Protein AF-A0A8T6WAQ1-F1 (afdb_monomer_lite)

Radius of gyration: 14.53 Å; chains: 1; bounding box: 40×33×40 Å

Structure (mmCIF, N/CA/C/O backbone):
data_AF-A0A8T6WAQ1-F1
#
_entry.id   AF-A0A8T6WAQ1-F1
#
loop_
_atom_site.group_PDB
_atom_site.id
_atom_site.type_symbol
_atom_site.label_atom_id
_atom_site.label_alt_id
_atom_site.label_comp_id
_atom_site.label_asym_id
_atom_site.label_entity_id
_atom_site.label_seq_id
_atom_site.pdbx_PDB_ins_code
_atom_site.Cartn_x
_atom_site.Cartn_y
_atom_site.Cartn_z
_atom_site.occupancy
_atom_site.B_iso_or_equiv
_atom_site.auth_seq_id
_atom_site.auth_comp_id
_atom_site.auth_asym_id
_atom_site.auth_atom_id
_atom_site.pdbx_PDB_model_num
ATOM 1 N N . MET A 1 1 ? -21.904 -2.153 23.068 1.00 52.47 1 MET A N 1
ATOM 2 C CA . MET A 1 1 ? -21.398 -1.451 21.869 1.00 52.47 1 MET A CA 1
ATOM 3 C C . MET A 1 1 ? -20.776 -2.502 20.971 1.00 52.47 1 MET A C 1
ATOM 5 O O . MET A 1 1 ? -20.017 -3.313 21.485 1.00 52.47 1 MET A O 1
ATOM 9 N N . THR A 1 2 ? -21.142 -2.570 19.693 1.00 60.38 2 THR A N 1
ATOM 10 C CA . THR A 1 2 ? -20.450 -3.442 18.732 1.00 60.38 2 THR A CA 1
ATOM 11 C C . THR A 1 2 ? -19.031 -2.911 18.533 1.00 60.38 2 THR A C 1
ATOM 13 O O . THR A 1 2 ? -18.849 -1.700 18.407 1.00 60.38 2 THR A O 1
ATOM 16 N N . LYS A 1 3 ? -18.024 -3.791 18.559 1.00 75.25 3 LYS A N 1
ATOM 17 C CA . LYS A 1 3 ? -16.638 -3.425 18.228 1.00 75.25 3 LYS A CA 1
ATOM 18 C C . LYS A 1 3 ? -16.619 -2.858 16.796 1.00 75.25 3 LYS A C 1
ATOM 20 O O . LYS A 1 3 ? -17.319 -3.387 15.935 1.00 75.25 3 LYS A O 1
ATOM 25 N N . GLY A 1 4 ? -15.895 -1.761 16.569 1.00 85.56 4 GLY A N 1
ATOM 26 C CA . GLY A 1 4 ? -15.701 -1.210 15.224 1.00 85.56 4 GLY A CA 1
ATOM 27 C C . GLY A 1 4 ? -14.861 -2.152 14.358 1.00 85.56 4 GLY A C 1
ATOM 28 O O . GLY A 1 4 ? -14.056 -2.910 14.895 1.00 85.56 4 GLY A O 1
ATOM 29 N N . LEU A 1 5 ? -15.063 -2.108 13.038 1.00 94.88 5 LEU A N 1
ATOM 30 C CA . LEU A 1 5 ? -14.286 -2.914 12.097 1.00 94.88 5 LEU A CA 1
ATOM 31 C C . LEU A 1 5 ? -12.833 -2.428 12.025 1.00 94.88 5 LEU A C 1
ATOM 33 O O . LEU A 1 5 ? -12.579 -1.218 12.014 1.00 94.88 5 LEU A O 1
ATOM 37 N N . LYS A 1 6 ? -11.907 -3.382 11.917 1.00 96.94 6 LYS A N 1
ATOM 38 C CA . LYS A 1 6 ? -10.466 -3.162 11.786 1.00 96.94 6 LYS A CA 1
ATOM 39 C C . LYS A 1 6 ? -9.911 -3.919 10.582 1.00 96.94 6 LYS A C 1
ATOM 41 O O . LYS A 1 6 ? -10.088 -5.131 10.465 1.00 96.94 6 LYS A O 1
ATOM 46 N N . VAL A 1 7 ? -9.201 -3.218 9.703 1.00 98.31 7 VAL A N 1
ATOM 47 C CA . VAL A 1 7 ? -8.685 -3.762 8.438 1.00 98.31 7 VAL A CA 1
ATOM 48 C C . VAL A 1 7 ? -7.163 -3.683 8.384 1.00 98.31 7 VAL A C 1
ATOM 50 O O . VAL A 1 7 ? -6.560 -2.667 8.733 1.00 98.31 7 VAL A O 1
ATOM 53 N N . PHE A 1 8 ? -6.542 -4.767 7.921 1.00 98.31 8 PHE A N 1
ATOM 54 C CA . PHE A 1 8 ? -5.118 -4.820 7.604 1.00 98.31 8 PHE A CA 1
ATOM 55 C C . PHE A 1 8 ? -4.916 -4.791 6.088 1.00 98.31 8 PHE A C 1
ATOM 57 O O . PHE A 1 8 ? -5.525 -5.575 5.368 1.00 98.31 8 PHE A O 1
ATOM 64 N N . ILE A 1 9 ? -4.037 -3.935 5.587 1.00 98.56 9 ILE A N 1
ATOM 65 C CA . ILE A 1 9 ? -3.649 -3.895 4.176 1.00 98.56 9 ILE A CA 1
ATOM 66 C C . ILE A 1 9 ? -2.187 -4.315 4.094 1.00 98.56 9 ILE A C 1
ATOM 68 O O . ILE A 1 9 ? -1.323 -3.624 4.622 1.00 98.56 9 ILE A O 1
ATOM 72 N N . SER A 1 10 ? -1.890 -5.435 3.441 1.00 97.94 10 SER A N 1
ATOM 73 C CA . SER A 1 10 ? -0.521 -5.797 3.073 1.00 97.94 10 SER A CA 1
ATOM 74 C C . SER A 1 10 ? -0.254 -5.294 1.658 1.00 97.94 10 SER A C 1
ATOM 76 O O . SER A 1 10 ? -0.953 -5.690 0.726 1.00 97.94 10 SER A O 1
ATOM 78 N N . ALA A 1 11 ? 0.722 -4.402 1.509 1.00 98.25 11 ALA A N 1
ATOM 79 C CA . ALA A 1 11 ? 1.032 -3.727 0.256 1.00 98.25 11 ALA A CA 1
ATOM 80 C C . ALA A 1 11 ? 2.377 -4.201 -0.304 1.00 98.25 11 ALA A C 1
ATOM 82 O O . ALA A 1 11 ? 3.429 -3.947 0.294 1.00 98.25 11 ALA A O 1
ATOM 83 N N . ASP A 1 12 ? 2.321 -4.878 -1.445 1.00 97.50 12 ASP A N 1
ATOM 84 C CA . ASP A 1 12 ? 3.473 -5.232 -2.271 1.00 97.50 12 ASP A CA 1
ATOM 85 C C . ASP A 1 12 ? 3.565 -4.295 -3.490 1.00 97.50 12 ASP A C 1
ATOM 87 O O . ASP A 1 12 ? 2.747 -3.378 -3.620 1.00 97.50 12 ASP A O 1
ATOM 91 N N . MET A 1 13 ? 4.587 -4.446 -4.335 1.00 98.00 13 MET A N 1
ATOM 92 C CA . MET A 1 13 ? 4.910 -3.435 -5.350 1.00 98.00 13 MET A CA 1
ATOM 93 C C . MET A 1 13 ? 4.751 -3.915 -6.791 1.00 98.00 13 MET A C 1
ATOM 95 O O . MET A 1 13 ? 4.317 -3.148 -7.643 1.00 98.00 13 MET A O 1
ATOM 99 N N . GLU A 1 14 ? 5.080 -5.167 -7.071 1.00 97.38 14 GLU A N 1
ATOM 100 C CA . GLU A 1 14 ? 5.182 -5.737 -8.414 1.00 97.38 14 GLU A CA 1
ATOM 101 C C . GLU A 1 14 ? 3.854 -5.714 -9.182 1.00 97.38 14 GLU A C 1
ATOM 103 O O . GLU A 1 14 ? 3.849 -5.547 -10.397 1.00 97.38 14 GLU A O 1
ATOM 108 N N . GLY A 1 15 ? 2.730 -5.878 -8.482 1.00 97.75 15 GLY A N 1
ATOM 109 C CA . GLY A 1 15 ? 1.384 -5.885 -9.059 1.00 97.75 15 GLY A CA 1
ATOM 110 C C . GLY A 1 15 ? 0.643 -4.550 -8.964 1.00 97.75 15 GLY A C 1
ATOM 111 O O . GLY A 1 15 ? -0.575 -4.530 -9.131 1.00 97.75 15 GLY A O 1
ATOM 112 N N . ILE A 1 16 ? 1.322 -3.454 -8.611 1.00 98.44 16 ILE A N 1
ATOM 113 C CA . ILE A 1 16 ? 0.704 -2.122 -8.524 1.00 98.44 16 ILE A CA 1
ATOM 114 C C . ILE A 1 16 ? 0.357 -1.602 -9.922 1.00 98.44 16 ILE A C 1
ATOM 116 O O . ILE A 1 16 ? 1.102 -1.791 -10.885 1.00 98.44 16 ILE A O 1
ATOM 120 N N . SER A 1 17 ? -0.766 -0.894 -10.031 1.00 98.19 17 SER A N 1
ATOM 121 C CA . SER A 1 17 ? -1.234 -0.319 -11.290 1.00 98.19 17 SER A CA 1
ATOM 122 C C . SER A 1 17 ? -0.187 0.625 -11.889 1.00 98.19 17 SER A C 1
ATOM 124 O O . SER A 1 17 ? 0.253 1.589 -11.261 1.00 98.19 17 SER A O 1
ATOM 126 N N . GLY A 1 18 ? 0.207 0.360 -13.137 1.00 97.44 18 GLY A N 1
ATOM 127 C CA . GLY A 1 18 ? 1.208 1.153 -13.859 1.00 97.44 18 GLY A CA 1
ATOM 128 C C . GLY A 1 18 ? 2.662 0.715 -13.653 1.00 97.44 18 GLY A C 1
ATOM 129 O O . GLY A 1 18 ? 3.544 1.289 -14.293 1.00 97.44 18 GLY A O 1
ATOM 130 N N . ILE A 1 19 ? 2.922 -0.301 -12.823 1.00 97.69 19 ILE A N 1
ATOM 131 C CA . ILE A 1 19 ? 4.212 -0.995 -12.809 1.00 97.69 19 ILE A CA 1
ATOM 132 C C . ILE A 1 19 ? 4.261 -1.942 -14.005 1.00 97.69 19 ILE A C 1
ATOM 134 O O . ILE A 1 19 ? 3.406 -2.809 -14.170 1.00 97.69 19 ILE A O 1
ATOM 138 N N . VAL A 1 20 ? 5.254 -1.742 -14.863 1.00 96.62 20 VAL A N 1
ATOM 139 C CA . VAL A 1 20 ? 5.481 -2.532 -16.080 1.00 96.62 20 VAL A CA 1
ATOM 140 C C . VAL A 1 20 ? 6.930 -2.994 -16.210 1.00 96.62 20 VAL A C 1
ATOM 142 O O . VAL A 1 20 ? 7.224 -3.822 -17.069 1.00 96.62 20 VAL A O 1
ATOM 145 N N . ASP A 1 21 ? 7.825 -2.481 -15.362 1.00 95.50 21 ASP A N 1
ATOM 146 C CA . ASP A 1 21 ? 9.245 -2.809 -15.364 1.00 95.50 21 ASP A CA 1
ATOM 147 C C . ASP A 1 21 ? 9.785 -3.016 -13.937 1.00 95.50 21 ASP A C 1
ATOM 149 O O . ASP A 1 21 ? 9.390 -2.339 -12.984 1.00 95.50 21 ASP A O 1
ATOM 153 N N . TRP A 1 22 ? 10.734 -3.941 -13.791 1.00 94.25 22 TRP A N 1
ATOM 154 C CA . TRP A 1 22 ? 11.403 -4.255 -12.528 1.00 94.25 22 TRP A CA 1
ATOM 155 C C . TRP A 1 22 ? 12.220 -3.089 -11.967 1.00 94.25 22 TRP A C 1
ATOM 157 O O . TRP A 1 22 ? 12.459 -3.025 -10.760 1.00 94.25 22 TRP A O 1
ATOM 167 N N . GLU A 1 23 ? 12.689 -2.162 -12.803 1.00 96.12 23 GLU A N 1
ATOM 168 C CA . GLU A 1 23 ? 13.363 -0.959 -12.313 1.00 96.12 23 GLU A CA 1
ATOM 169 C C . GLU A 1 23 ? 12.439 -0.119 -11.428 1.00 96.12 23 GLU A C 1
ATOM 171 O O . GLU A 1 23 ? 12.891 0.454 -10.432 1.00 96.12 23 GLU A O 1
ATOM 176 N N . GLN A 1 24 ? 11.133 -0.125 -11.716 1.00 97.12 24 GLN A N 1
ATOM 177 C CA . GLN A 1 24 ? 10.135 0.567 -10.906 1.00 97.12 24 GLN A CA 1
ATOM 178 C C . GLN A 1 24 ? 9.919 -0.106 -9.544 1.00 97.12 24 GLN A C 1
ATOM 180 O O . GLN A 1 24 ? 9.420 0.545 -8.630 1.00 97.12 24 GLN A O 1
ATOM 185 N N . THR A 1 25 ? 10.344 -1.362 -9.365 1.00 96.44 25 THR A N 1
ATOM 186 C CA . THR A 1 25 ? 10.291 -2.101 -8.089 1.00 96.44 25 THR A CA 1
ATOM 187 C C . THR A 1 25 ? 11.640 -2.110 -7.359 1.00 96.44 25 THR A C 1
ATOM 189 O O . THR A 1 25 ? 11.824 -2.808 -6.366 1.00 96.44 25 THR A O 1
ATOM 192 N N . GLY A 1 26 ? 12.617 -1.324 -7.824 1.00 93.31 26 GLY A N 1
ATOM 193 C CA . GLY A 1 26 ? 13.887 -1.126 -7.121 1.00 93.31 26 GLY A CA 1
ATOM 194 C C . GLY A 1 26 ? 14.926 -2.221 -7.358 1.00 93.31 26 GLY A C 1
ATOM 195 O O . GLY A 1 26 ? 15.899 -2.300 -6.601 1.00 93.31 26 GLY A O 1
ATOM 196 N N . SER A 1 27 ? 14.771 -3.029 -8.415 1.00 87.62 27 SER A N 1
ATOM 197 C CA . SER A 1 27 ? 15.759 -4.039 -8.836 1.00 87.62 27 SER A CA 1
ATOM 198 C C . SER A 1 27 ? 17.156 -3.442 -9.075 1.00 87.62 27 SER A C 1
ATOM 200 O O . SER A 1 27 ? 18.165 -4.063 -8.739 1.00 87.62 27 SER A O 1
ATOM 202 N N . SER A 1 28 ? 17.202 -2.195 -9.557 1.00 88.38 28 SER A N 1
ATOM 203 C CA . SER A 1 28 ? 18.414 -1.413 -9.844 1.00 88.38 28 SER A CA 1
ATOM 204 C C . SER A 1 28 ? 18.753 -0.378 -8.752 1.00 88.38 28 SER A C 1
ATOM 206 O O . SER A 1 28 ? 19.589 0.503 -8.955 1.00 88.38 28 SER A O 1
ATOM 208 N N . GLY A 1 29 ? 18.128 -0.466 -7.571 1.00 89.81 29 GLY A N 1
ATOM 209 C CA . GLY A 1 29 ? 18.356 0.449 -6.447 1.00 89.81 29 GLY A CA 1
ATOM 210 C C . GLY A 1 29 ? 17.505 1.727 -6.477 1.00 89.81 29 GLY A C 1
ATOM 211 O O . GLY A 1 29 ? 16.400 1.755 -7.009 1.00 89.81 29 GLY A O 1
ATOM 212 N N . LEU A 1 30 ? 17.991 2.795 -5.829 1.00 89.19 30 LEU A N 1
ATOM 213 C CA . LEU A 1 30 ? 17.263 4.064 -5.682 1.00 89.19 30 LEU A CA 1
ATOM 214 C C . LEU A 1 30 ? 17.416 4.954 -6.928 1.00 89.19 30 LEU A C 1
ATOM 216 O O . LEU A 1 30 ? 18.182 5.915 -6.907 1.00 89.19 30 LEU A O 1
ATOM 220 N N . ASN A 1 31 ? 16.678 4.647 -7.994 1.00 94.19 31 ASN A N 1
ATOM 221 C CA . ASN A 1 31 ? 16.631 5.439 -9.230 1.00 94.19 31 ASN A CA 1
ATOM 222 C C . ASN A 1 31 ? 15.276 6.168 -9.403 1.00 94.19 31 ASN A C 1
ATOM 224 O O . ASN A 1 31 ? 14.399 6.086 -8.538 1.00 94.19 31 ASN A O 1
ATOM 228 N N . SER A 1 32 ? 15.116 6.926 -10.495 1.00 96.75 32 SER A N 1
ATOM 229 C CA . SER A 1 32 ? 13.880 7.668 -10.797 1.00 96.75 32 SER A CA 1
ATOM 230 C C . SER A 1 32 ? 12.675 6.755 -11.011 1.00 96.75 32 SER A C 1
ATOM 232 O O . SER A 1 32 ? 11.598 7.066 -10.502 1.00 96.75 32 SER A O 1
ATOM 234 N N . GLU A 1 33 ? 12.865 5.623 -11.691 1.00 97.38 33 GLU A N 1
ATOM 235 C CA . GLU A 1 33 ? 11.810 4.636 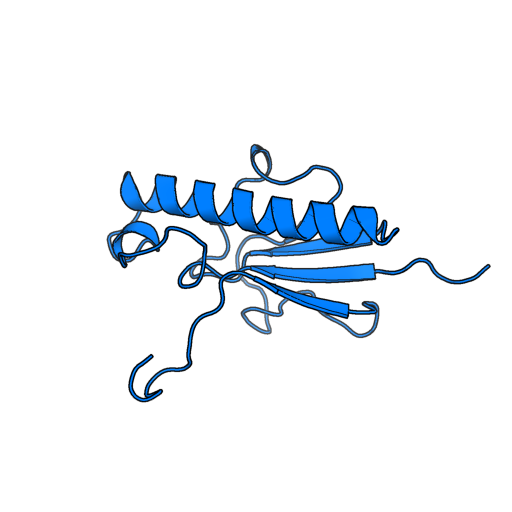-11.942 1.00 97.38 33 GLU A CA 1
ATOM 236 C C . GLU A 1 33 ? 11.272 4.070 -10.631 1.00 97.38 33 GLU A C 1
ATOM 238 O O . GLU A 1 33 ? 10.066 4.053 -10.399 1.00 97.38 33 GLU A O 1
ATOM 243 N N . TYR A 1 34 ? 12.152 3.724 -9.695 1.00 97.44 34 TYR A N 1
ATOM 244 C CA . TYR A 1 34 ? 11.746 3.265 -8.376 1.00 97.44 34 TYR A CA 1
ATOM 245 C C . TYR A 1 34 ? 11.035 4.358 -7.568 1.00 97.44 34 TYR A C 1
ATOM 247 O O . TYR A 1 34 ? 10.081 4.073 -6.848 1.00 97.44 34 TYR A O 1
ATOM 255 N N . GLN A 1 35 ? 11.433 5.633 -7.683 1.00 97.25 35 GLN A N 1
ATOM 256 C CA . GLN A 1 35 ? 10.675 6.723 -7.046 1.00 97.25 35 GLN A CA 1
ATOM 257 C C . GLN A 1 35 ? 9.271 6.864 -7.642 1.00 97.25 35 GLN A C 1
ATOM 259 O O . GLN A 1 35 ? 8.318 7.093 -6.893 1.00 97.25 35 GLN A O 1
ATOM 264 N N . GLN A 1 36 ? 9.132 6.706 -8.961 1.00 97.62 36 GLN A N 1
ATOM 265 C CA . GLN A 1 36 ? 7.827 6.670 -9.611 1.00 97.62 36 GLN A CA 1
ATOM 266 C C . GLN A 1 36 ? 7.006 5.488 -9.092 1.00 97.62 36 GLN A C 1
ATOM 268 O O . GLN A 1 36 ? 5.867 5.691 -8.671 1.00 97.62 36 GLN A O 1
ATOM 273 N N . GLY A 1 37 ? 7.595 4.292 -9.038 1.00 98.25 37 GLY A N 1
ATOM 274 C CA . GLY A 1 37 ? 6.932 3.104 -8.522 1.00 98.25 37 GLY A CA 1
ATOM 275 C C . GLY A 1 37 ? 6.446 3.292 -7.087 1.00 98.25 37 GLY A C 1
ATOM 276 O O . GLY A 1 37 ? 5.287 3.029 -6.795 1.00 98.25 37 GLY A O 1
ATOM 277 N N . ARG A 1 38 ? 7.274 3.855 -6.195 1.00 98.06 38 ARG A N 1
ATOM 278 C CA . ARG A 1 38 ? 6.886 4.140 -4.799 1.00 98.06 38 ARG A CA 1
ATOM 279 C C . ARG A 1 38 ? 5.676 5.070 -4.708 1.00 98.06 38 ARG A C 1
ATOM 281 O O . ARG A 1 38 ? 4.823 4.877 -3.842 1.00 98.06 38 ARG A O 1
ATOM 288 N N . ARG A 1 39 ? 5.597 6.065 -5.600 1.00 98.38 39 ARG A N 1
ATOM 289 C CA . ARG A 1 39 ? 4.447 6.973 -5.701 1.00 98.38 39 ARG A CA 1
ATOM 290 C C . ARG A 1 39 ? 3.197 6.232 -6.172 1.00 98.38 39 ARG A C 1
ATOM 292 O O . ARG A 1 39 ? 2.132 6.432 -5.601 1.00 98.38 39 ARG A O 1
ATOM 299 N N . LEU A 1 40 ? 3.325 5.377 -7.187 1.00 98.62 40 LEU A N 1
ATOM 300 C CA . LEU A 1 40 ? 2.221 4.544 -7.673 1.00 98.62 40 LEU A CA 1
ATOM 301 C C . LEU A 1 40 ? 1.718 3.599 -6.574 1.00 98.62 40 LEU A C 1
ATOM 303 O O . LEU A 1 40 ? 0.516 3.529 -6.346 1.00 98.62 40 LEU A O 1
ATOM 307 N N . THR A 1 41 ? 2.621 2.970 -5.813 1.00 98.62 41 THR A N 1
ATOM 308 C CA . THR A 1 41 ? 2.252 2.111 -4.678 1.00 98.62 41 THR A CA 1
ATOM 309 C C . THR A 1 41 ? 1.451 2.875 -3.632 1.00 98.62 41 THR A C 1
ATOM 311 O O . THR A 1 41 ? 0.420 2.389 -3.178 1.00 98.62 41 THR A O 1
ATOM 314 N N . ALA A 1 42 ? 1.894 4.078 -3.251 1.00 98.69 42 ALA A N 1
ATOM 315 C CA . ALA A 1 42 ? 1.153 4.905 -2.303 1.00 98.69 42 ALA A CA 1
ATOM 316 C C . ALA A 1 42 ? -0.244 5.270 -2.833 1.00 98.69 42 ALA A C 1
ATOM 318 O O . ALA A 1 42 ? -1.210 5.193 -2.080 1.00 98.69 42 ALA A O 1
ATOM 319 N N . ASN A 1 43 ? -0.369 5.599 -4.122 1.00 98.75 43 ASN A N 1
ATOM 320 C CA . ASN A 1 43 ? -1.652 5.943 -4.738 1.00 98.75 43 ASN A CA 1
ATOM 321 C C . ASN A 1 43 ? -2.644 4.770 -4.734 1.00 98.75 43 ASN A C 1
ATOM 323 O O . ASN A 1 43 ? -3.778 4.950 -4.298 1.00 98.75 43 ASN A O 1
ATOM 327 N N . ASP A 1 44 ? -2.226 3.575 -5.155 1.00 98.81 44 ASP A N 1
ATOM 328 C CA . ASP A 1 44 ? -3.094 2.386 -5.164 1.00 98.81 44 ASP A CA 1
ATOM 329 C C . ASP A 1 44 ? -3.501 1.974 -3.742 1.00 98.81 44 ASP A C 1
ATOM 331 O O . ASP A 1 44 ? -4.654 1.619 -3.485 1.00 98.81 44 ASP A O 1
ATOM 335 N N . VAL A 1 45 ? -2.576 2.073 -2.783 1.00 98.81 45 VAL A N 1
ATOM 336 C CA . VAL A 1 45 ? -2.880 1.825 -1.369 1.00 98.81 45 VAL A CA 1
ATOM 337 C C . VAL A 1 45 ? -3.851 2.871 -0.820 1.00 98.81 45 VAL A C 1
ATOM 339 O O . VAL A 1 45 ? -4.772 2.508 -0.092 1.00 98.81 45 VAL A O 1
ATOM 342 N N . ASN A 1 46 ? -3.698 4.147 -1.176 1.00 98.88 46 ASN A N 1
ATOM 343 C CA . ASN A 1 46 ? -4.628 5.202 -0.769 1.00 98.88 46 ASN A CA 1
ATOM 344 C C . ASN A 1 46 ? -6.025 4.986 -1.357 1.00 98.88 46 ASN A C 1
ATOM 346 O O . ASN A 1 46 ? -6.998 5.130 -0.623 1.00 98.88 46 ASN A O 1
ATOM 350 N N . ALA A 1 47 ? -6.131 4.548 -2.613 1.00 98.81 47 ALA A N 1
ATOM 351 C CA . ALA A 1 47 ? -7.412 4.179 -3.212 1.00 98.81 47 ALA A CA 1
ATOM 352 C C . ALA A 1 47 ? -8.077 3.006 -2.464 1.00 98.81 47 ALA A C 1
ATOM 354 O O . ALA A 1 47 ? -9.280 3.026 -2.202 1.00 98.81 47 ALA A O 1
ATOM 355 N N . ALA A 1 48 ? -7.297 2.003 -2.040 1.00 98.75 48 ALA A N 1
ATOM 356 C CA . ALA A 1 48 ? -7.810 0.922 -1.195 1.00 98.75 48 ALA A CA 1
ATOM 357 C C . ALA A 1 48 ? -8.268 1.427 0.188 1.00 98.75 48 ALA A C 1
ATOM 359 O O . ALA A 1 48 ? -9.305 0.990 0.686 1.00 98.75 48 ALA A O 1
ATOM 360 N N . ILE A 1 49 ? -7.529 2.359 0.803 1.00 98.81 49 ILE A N 1
ATOM 361 C CA . ILE A 1 49 ? -7.913 2.996 2.074 1.00 98.81 49 ILE A CA 1
ATOM 362 C C . ILE A 1 49 ? -9.227 3.764 1.918 1.00 98.81 49 ILE A C 1
ATOM 364 O O . ILE A 1 49 ? -10.105 3.618 2.761 1.00 98.81 49 ILE A O 1
ATOM 368 N N . GLU A 1 50 ? -9.386 4.542 0.848 1.00 98.69 50 GLU A N 1
ATOM 369 C CA . GLU A 1 50 ? -10.611 5.295 0.559 1.00 98.69 50 GLU A CA 1
ATOM 370 C C . GLU A 1 50 ? -11.826 4.367 0.456 1.00 98.69 50 GLU A C 1
ATOM 372 O O . GLU A 1 50 ? -12.809 4.580 1.165 1.00 98.69 50 GLU A O 1
ATOM 377 N N . GLY A 1 51 ? -11.727 3.266 -0.295 1.00 98.38 51 GLY A N 1
ATOM 378 C CA . GLY A 1 51 ? -12.808 2.275 -0.368 1.00 98.38 51 GLY A CA 1
ATOM 379 C C . GLY A 1 51 ? -13.128 1.614 0.982 1.00 98.38 51 GLY A C 1
ATOM 38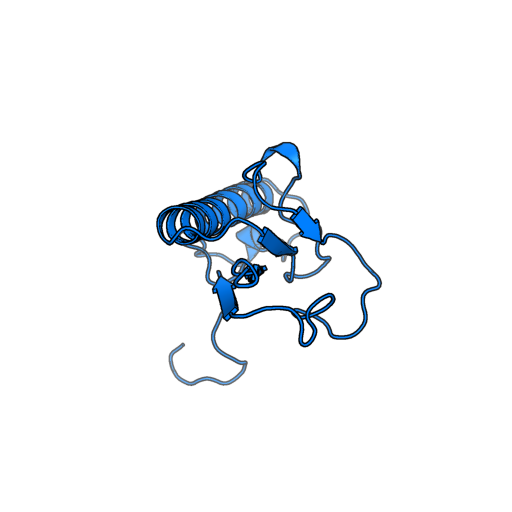0 O O . GLY A 1 51 ? -14.289 1.358 1.304 1.00 98.38 51 GLY A O 1
ATOM 381 N N . VAL A 1 52 ? -12.115 1.369 1.819 1.00 98.12 52 VAL A N 1
ATOM 382 C CA . VAL A 1 52 ? -12.302 0.835 3.180 1.00 98.12 52 VAL A CA 1
ATOM 383 C C . VAL A 1 52 ? -12.990 1.860 4.098 1.00 98.12 52 VAL A C 1
ATOM 385 O O . VAL A 1 52 ? -13.871 1.490 4.878 1.00 98.12 52 VAL A O 1
ATOM 388 N N . LEU A 1 53 ? -12.638 3.144 3.989 1.00 98.06 53 LEU A N 1
ATOM 389 C CA . LEU A 1 53 ? -13.281 4.236 4.728 1.00 98.06 53 LEU A CA 1
ATOM 390 C C . LEU A 1 53 ? -14.746 4.420 4.306 1.00 98.06 53 LEU A C 1
ATOM 392 O O . LEU A 1 53 ? -15.611 4.586 5.167 1.00 98.06 53 LEU A O 1
ATOM 396 N N . GLU A 1 54 ? -15.044 4.339 3.007 1.00 97.94 54 GLU A N 1
ATOM 397 C CA . GLU A 1 54 ? -16.413 4.389 2.471 1.00 97.94 54 GLU A CA 1
ATOM 398 C C . GLU A 1 54 ? -17.291 3.246 3.004 1.00 97.94 54 GLU A C 1
ATOM 400 O O . GLU A 1 54 ? -18.487 3.431 3.232 1.00 97.94 54 GLU A O 1
ATOM 405 N N . ALA A 1 55 ? -16.692 2.089 3.302 1.00 95.94 55 ALA A N 1
ATOM 406 C CA . ALA A 1 55 ? -17.362 0.970 3.966 1.00 95.94 55 ALA A CA 1
ATOM 407 C C . ALA A 1 55 ? -17.597 1.184 5.481 1.00 95.94 55 ALA A C 1
ATOM 409 O O . ALA A 1 55 ? -18.134 0.304 6.157 1.00 95.94 55 ALA A O 1
ATOM 410 N N . GLY A 1 56 ? -17.210 2.337 6.041 1.00 95.62 56 GLY A N 1
ATOM 411 C CA . GLY A 1 56 ? -17.435 2.709 7.442 1.00 95.62 56 GLY A CA 1
ATOM 412 C C . GLY A 1 56 ? -16.387 2.186 8.432 1.00 95.62 56 GLY A C 1
ATOM 413 O O . GLY A 1 56 ? -16.576 2.313 9.647 1.00 95.62 56 GLY A O 1
ATOM 414 N N . VAL A 1 57 ? -15.286 1.609 7.944 1.00 96.88 57 VAL A N 1
ATOM 415 C CA . VAL A 1 57 ? -14.153 1.157 8.765 1.00 96.88 57 VAL A CA 1
ATOM 416 C C . VAL A 1 57 ? -13.356 2.369 9.248 1.00 96.88 57 VAL A C 1
ATOM 418 O O . VAL A 1 57 ? -13.129 3.307 8.492 1.00 96.88 57 VAL A O 1
ATOM 421 N N . LYS A 1 58 ? -12.916 2.359 10.513 1.00 92.81 58 LYS A N 1
ATOM 422 C CA . LYS A 1 58 ? -12.160 3.477 11.118 1.00 92.81 58 LYS A CA 1
ATOM 423 C C . LYS A 1 58 ? -10.772 3.100 11.622 1.00 92.81 58 LYS A C 1
ATOM 425 O O . LYS A 1 58 ? -9.991 3.982 11.955 1.00 92.81 58 LYS A O 1
ATOM 430 N N . GLU A 1 59 ? -10.463 1.810 11.698 1.00 97.25 59 GLU A N 1
ATOM 431 C CA . GLU A 1 59 ? -9.142 1.332 12.095 1.00 97.25 59 GLU A CA 1
ATOM 432 C C . GLU A 1 59 ? -8.481 0.626 10.913 1.00 97.25 59 GLU A C 1
ATOM 434 O O . GLU A 1 59 ? -8.842 -0.499 10.562 1.00 97.25 59 GLU A O 1
ATOM 439 N N . ILE A 1 60 ? -7.510 1.294 10.292 1.00 98.50 60 ILE A N 1
ATOM 440 C CA . ILE A 1 60 ? -6.814 0.794 9.106 1.00 98.50 60 ILE A CA 1
ATOM 441 C C . ILE A 1 60 ? -5.319 0.748 9.396 1.00 98.50 60 ILE A C 1
ATOM 443 O O . ILE A 1 60 ? -4.708 1.743 9.793 1.00 98.50 60 ILE A O 1
ATOM 447 N N . VAL A 1 61 ? -4.716 -0.418 9.188 1.00 98.19 61 VAL A N 1
ATOM 448 C CA . VAL A 1 61 ? -3.272 -0.616 9.317 1.00 98.19 61 VAL A CA 1
ATOM 449 C C . VAL A 1 61 ? -2.721 -1.044 7.971 1.00 98.19 61 VAL A C 1
ATOM 451 O O . VAL A 1 61 ? -3.140 -2.059 7.428 1.00 98.19 61 VAL A O 1
ATOM 454 N N . VAL A 1 62 ? -1.752 -0.300 7.450 1.00 98.25 62 VAL A N 1
ATOM 455 C CA . VAL A 1 62 ? -1.035 -0.642 6.222 1.00 98.25 62 VAL A CA 1
ATOM 456 C C . VAL A 1 62 ? 0.331 -1.199 6.574 1.00 98.25 62 VAL A C 1
ATOM 458 O O . VAL A 1 62 ? 1.109 -0.579 7.297 1.00 98.25 62 VAL A O 1
ATOM 461 N N . ARG A 1 63 ? 0.657 -2.360 6.021 1.00 96.38 63 ARG A N 1
ATOM 462 C CA . ARG A 1 63 ? 1.983 -2.955 6.048 1.00 96.38 63 ARG A CA 1
ATOM 463 C C . ARG A 1 63 ? 2.640 -2.781 4.695 1.00 96.38 63 ARG A C 1
ATOM 465 O O . ARG A 1 63 ? 2.212 -3.368 3.711 1.00 96.38 63 ARG A O 1
ATOM 472 N N . ASP A 1 64 ? 3.740 -2.041 4.690 1.00 96.38 64 ASP A N 1
ATOM 473 C CA . ASP A 1 64 ? 4.679 -2.068 3.578 1.00 96.38 64 ASP A CA 1
ATOM 474 C C . ASP A 1 64 ? 5.382 -3.435 3.573 1.00 96.38 64 ASP A C 1
ATOM 476 O O . ASP A 1 64 ? 6.088 -3.779 4.530 1.00 96.38 64 ASP A O 1
ATOM 480 N N . ALA A 1 65 ? 5.109 -4.250 2.556 1.00 95.50 65 ALA A N 1
ATOM 481 C CA . ALA A 1 65 ? 5.536 -5.642 2.476 1.00 95.50 65 ALA A CA 1
ATOM 482 C C . ALA A 1 65 ? 6.669 -5.879 1.469 1.00 95.50 65 ALA A C 1
ATOM 484 O O . ALA A 1 65 ? 7.412 -6.856 1.628 1.00 95.50 65 ALA A O 1
ATOM 485 N N . HIS A 1 66 ? 6.864 -4.966 0.517 1.00 95.38 66 HIS A N 1
ATOM 486 C CA . HIS A 1 66 ? 7.827 -5.126 -0.567 1.00 95.38 66 HIS A CA 1
ATOM 487 C C . HIS A 1 66 ? 9.286 -4.950 -0.103 1.00 95.38 66 HIS A C 1
ATOM 489 O O . HIS A 1 66 ? 9.620 -4.029 0.648 1.00 95.38 66 HIS A O 1
ATOM 495 N N . ALA A 1 67 ? 10.188 -5.820 -0.566 1.00 91.19 67 ALA A N 1
ATOM 496 C CA . ALA A 1 67 ? 11.644 -5.747 -0.374 1.00 91.19 67 ALA A CA 1
ATOM 497 C C . ALA A 1 67 ? 12.111 -5.333 1.042 1.00 91.19 67 ALA A C 1
ATOM 499 O O . ALA A 1 67 ? 12.092 -6.146 1.970 1.00 91.19 67 ALA A O 1
ATOM 500 N N . ARG A 1 68 ? 12.568 -4.084 1.233 1.00 87.75 68 ARG A N 1
ATOM 501 C CA . ARG A 1 68 ? 13.079 -3.543 2.514 1.00 87.75 68 ARG A CA 1
ATOM 502 C C . ARG A 1 68 ? 11.997 -2.911 3.400 1.00 87.75 68 ARG A C 1
ATOM 504 O O . ARG A 1 68 ? 12.307 -2.448 4.499 1.00 87.75 68 ARG A O 1
ATOM 511 N N . LYS A 1 69 ? 10.733 -2.957 2.971 1.00 92.44 69 LYS A N 1
ATOM 512 C CA . LYS A 1 69 ? 9.554 -2.469 3.697 1.00 92.44 69 LYS A CA 1
ATOM 513 C C . LYS A 1 69 ? 9.614 -0.968 3.993 1.00 92.44 69 LYS A C 1
ATOM 515 O O . LYS A 1 69 ? 9.241 -0.523 5.077 1.00 92.44 69 LYS A O 1
ATOM 520 N N . ASN A 1 70 ? 10.180 -0.188 3.078 1.00 92.38 70 ASN A N 1
ATOM 521 C CA . ASN A 1 70 ? 10.419 1.251 3.228 1.00 92.38 70 ASN A CA 1
ATOM 522 C C . ASN A 1 70 ? 10.064 2.042 1.952 1.00 92.38 70 ASN A C 1
ATOM 524 O O . ASN A 1 70 ? 10.672 3.082 1.680 1.00 92.38 70 ASN A O 1
ATOM 528 N N . ASN A 1 71 ? 9.099 1.536 1.188 1.00 95.69 71 ASN A N 1
ATOM 529 C CA . ASN A 1 71 ? 8.652 1.998 -0.121 1.00 95.69 71 ASN A CA 1
ATOM 530 C C . ASN A 1 71 ? 7.629 3.131 0.009 1.00 95.69 71 ASN A C 1
ATOM 532 O O . ASN A 1 71 ? 7.875 4.241 -0.462 1.00 95.69 71 ASN A O 1
ATOM 536 N N . ILE A 1 72 ? 6.529 2.916 0.724 1.00 97.81 72 ILE A N 1
ATOM 537 C CA . ILE A 1 72 ? 5.554 3.981 0.990 1.00 97.81 72 ILE A CA 1
ATOM 538 C C . ILE A 1 72 ? 6.259 5.030 1.861 1.00 97.81 72 ILE A C 1
ATOM 540 O O . ILE A 1 72 ? 7.013 4.658 2.762 1.00 97.81 72 ILE A O 1
ATOM 544 N N . LYS A 1 73 ? 6.092 6.335 1.625 1.00 96.75 73 LYS A N 1
ATOM 545 C CA . LYS A 1 73 ? 6.588 7.398 2.530 1.00 96.75 73 LYS A CA 1
ATOM 546 C C . LYS A 1 73 ? 5.450 7.855 3.453 1.00 96.75 73 LYS A C 1
ATOM 548 O O . LYS A 1 73 ? 4.308 7.799 3.011 1.00 96.75 73 LYS A O 1
ATOM 553 N N . PRO A 1 74 ? 5.691 8.225 4.729 1.00 97.25 74 PRO A N 1
ATOM 554 C CA . PRO A 1 74 ? 4.591 8.559 5.632 1.00 97.25 74 PRO A CA 1
ATOM 555 C C . PRO A 1 74 ? 3.784 9.750 5.123 1.00 97.25 74 PRO A C 1
ATOM 557 O O . PRO A 1 74 ? 2.570 9.752 5.260 1.00 97.25 74 PRO A O 1
ATOM 560 N N . GLU A 1 75 ? 4.460 10.718 4.503 1.00 97.81 75 GLU A N 1
ATOM 561 C CA . GLU A 1 75 ? 3.855 11.901 3.894 1.00 97.81 75 GLU A CA 1
ATOM 562 C C . GLU A 1 75 ? 2.967 11.600 2.678 1.00 97.81 75 GLU A C 1
ATOM 564 O O . GLU A 1 75 ? 2.110 12.414 2.352 1.00 97.81 75 GLU A O 1
ATOM 569 N N . ASP A 1 76 ? 3.141 10.438 2.042 1.00 98.19 76 ASP A N 1
ATOM 570 C CA . ASP A 1 76 ? 2.378 10.035 0.856 1.00 98.19 76 ASP A CA 1
ATOM 571 C C . ASP A 1 76 ? 1.171 9.141 1.206 1.00 98.19 76 ASP A C 1
ATOM 573 O O . ASP A 1 76 ? 0.329 8.883 0.346 1.00 98.19 76 ASP A O 1
ATOM 577 N N . LEU A 1 77 ? 1.072 8.632 2.442 1.00 98.62 77 LEU A N 1
ATOM 578 C CA . LEU A 1 77 ? -0.031 7.762 2.864 1.00 98.62 77 LEU A CA 1
ATOM 579 C C . LEU A 1 77 ? -1.205 8.584 3.410 1.00 98.62 77 LEU A C 1
ATOM 581 O O . LEU A 1 77 ? -1.022 9.569 4.125 1.00 98.62 77 LEU A O 1
ATOM 585 N N . ASN A 1 78 ? -2.424 8.123 3.142 1.00 98.38 78 ASN A N 1
ATOM 586 C CA . ASN A 1 78 ? -3.636 8.639 3.758 1.00 98.38 78 ASN A CA 1
ATOM 587 C C . ASN A 1 78 ? -3.517 8.629 5.298 1.00 98.38 78 ASN A C 1
ATOM 589 O O . ASN A 1 78 ? -3.268 7.594 5.921 1.00 98.38 78 ASN A O 1
ATOM 593 N N . LYS A 1 79 ? -3.722 9.804 5.903 1.00 97.88 79 LYS A N 1
ATOM 594 C CA . LYS A 1 79 ? -3.563 10.069 7.343 1.00 97.88 79 LYS A CA 1
ATOM 595 C C . LYS A 1 79 ? -4.492 9.258 8.252 1.00 97.88 79 LYS A C 1
ATOM 597 O O . LYS A 1 79 ? -4.229 9.170 9.446 1.00 97.88 79 LYS A O 1
ATOM 602 N N . GLU A 1 80 ? -5.573 8.704 7.706 1.00 98.06 80 GLU A N 1
ATOM 603 C CA . GLU A 1 80 ? -6.518 7.866 8.452 1.00 98.06 80 GLU A CA 1
ATOM 604 C C . GLU A 1 80 ? -5.972 6.442 8.683 1.00 98.06 80 GLU A C 1
ATOM 606 O O . GLU A 1 80 ? -6.552 5.670 9.445 1.00 98.06 80 GLU A O 1
ATOM 611 N N . ALA A 1 81 ? -4.845 6.079 8.057 1.00 98.31 81 ALA A N 1
ATOM 612 C CA . ALA A 1 81 ? -4.210 4.778 8.221 1.00 98.31 81 ALA A CA 1
ATOM 613 C C . ALA A 1 81 ? -2.911 4.838 9.040 1.00 98.31 81 ALA A C 1
ATOM 615 O O . ALA A 1 81 ? -2.112 5.770 8.957 1.00 98.31 81 ALA A O 1
ATOM 616 N N . THR A 1 82 ? -2.651 3.771 9.797 1.00 97.88 82 THR A N 1
ATOM 617 C CA . THR A 1 82 ? -1.375 3.566 10.494 1.00 97.88 82 THR A CA 1
ATOM 618 C C . THR A 1 82 ? -0.414 2.762 9.626 1.00 97.88 82 THR A C 1
ATOM 620 O O . THR A 1 82 ? -0.737 1.653 9.205 1.00 97.88 82 THR A O 1
ATOM 623 N N . LEU A 1 83 ? 0.799 3.272 9.408 1.00 97.56 83 LEU A N 1
ATOM 624 C CA . LEU A 1 83 ? 1.795 2.629 8.551 1.00 97.56 83 LEU A CA 1
ATOM 625 C C . LEU A 1 83 ? 2.848 1.830 9.328 1.00 97.56 83 LEU A C 1
ATOM 627 O O . LEU A 1 83 ? 3.626 2.377 10.110 1.00 97.56 83 LEU A O 1
ATOM 631 N N . LEU A 1 84 ? 2.960 0.541 9.018 1.00 95.50 84 LEU A N 1
ATOM 632 C CA . LEU A 1 84 ? 3.996 -0.361 9.509 1.00 95.50 84 LEU A CA 1
ATOM 633 C C . LEU A 1 84 ? 5.126 -0.502 8.485 1.00 95.50 84 LEU A C 1
ATOM 635 O O . LEU A 1 84 ? 5.036 -1.277 7.532 1.00 95.50 84 LEU A O 1
ATOM 639 N N . ARG A 1 85 ? 6.242 0.180 8.740 1.00 92.75 85 ARG A N 1
ATOM 640 C CA . ARG A 1 85 ? 7.444 0.202 7.887 1.00 92.75 85 ARG A CA 1
ATOM 641 C C . ARG A 1 85 ? 8.680 -0.379 8.576 1.00 92.75 85 ARG A C 1
ATOM 643 O O . ARG A 1 85 ? 8.742 -0.473 9.800 1.00 92.75 85 ARG A O 1
ATOM 650 N N . GLY A 1 86 ? 9.675 -0.736 7.776 1.00 87.69 86 GLY A N 1
ATOM 651 C CA . GLY A 1 86 ? 11.005 -1.159 8.193 1.00 87.69 86 GLY A CA 1
ATOM 652 C C . GLY A 1 86 ? 11.140 -2.638 8.564 1.00 87.69 86 GLY A C 1
ATOM 653 O O . GLY A 1 86 ? 10.191 -3.436 8.531 1.00 87.69 86 GLY A O 1
ATOM 654 N N . THR A 1 87 ? 12.377 -2.974 8.929 1.00 79.31 87 THR A N 1
ATOM 655 C CA . THR A 1 87 ? 12.870 -4.295 9.349 1.00 79.31 87 THR A CA 1
ATOM 656 C C . THR A 1 87 ? 13.634 -4.173 10.678 1.00 79.31 87 THR A C 1
ATOM 658 O O . THR A 1 87 ? 14.188 -3.104 10.928 1.00 79.31 87 THR A O 1
ATOM 661 N N . PRO A 1 88 ? 13.745 -5.231 11.508 1.00 69.69 88 PRO A N 1
ATOM 662 C CA . PRO A 1 88 ? 13.225 -6.583 11.312 1.00 69.69 88 PRO A CA 1
ATOM 663 C C . PRO A 1 88 ? 11.769 -6.707 11.777 1.00 69.69 88 PRO A C 1
ATOM 665 O O . PRO A 1 88 ? 11.374 -6.166 12.809 1.00 69.69 88 PRO A O 1
ATOM 668 N N . LYS A 1 89 ? 10.958 -7.450 11.021 1.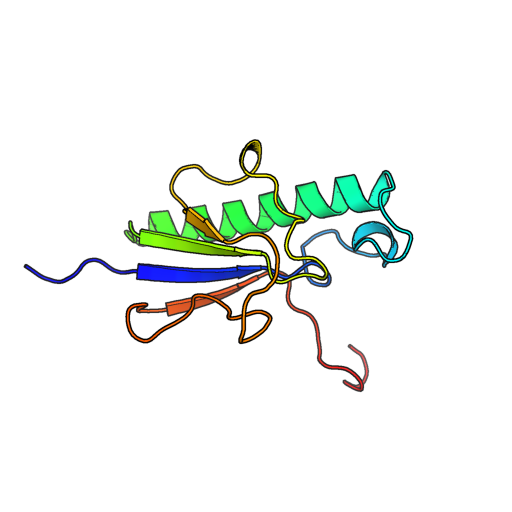00 65.38 89 LYS A N 1
ATOM 669 C CA . LYS A 1 89 ? 9.638 -7.900 11.469 1.00 65.38 89 LYS A CA 1
ATOM 670 C C . LYS A 1 89 ? 9.515 -9.393 11.155 1.00 65.38 89 LYS A C 1
ATOM 672 O O . LYS A 1 89 ? 9.675 -9.754 9.986 1.00 65.38 89 LYS A O 1
ATOM 677 N N . PRO A 1 90 ? 9.280 -10.257 12.159 1.00 68.94 90 PRO A N 1
ATOM 678 C CA . PRO A 1 90 ? 8.948 -11.652 11.899 1.00 68.94 90 PRO A CA 1
ATOM 679 C C . PRO A 1 90 ? 7.658 -11.727 11.065 1.00 68.94 90 PRO A C 1
ATOM 681 O O . PRO A 1 90 ? 6.851 -10.796 11.084 1.00 68.94 90 PRO A O 1
ATOM 684 N N . TYR A 1 91 ? 7.482 -12.825 10.325 1.00 77.06 91 TYR A N 1
ATOM 685 C CA . TYR A 1 91 ? 6.299 -13.111 9.488 1.00 77.06 91 TYR A CA 1
ATOM 686 C C . TYR A 1 91 ? 6.184 -12.337 8.160 1.00 77.06 91 TYR A C 1
ATOM 688 O O . TYR A 1 91 ? 5.121 -12.313 7.541 1.00 77.06 91 TYR A O 1
ATOM 696 N N . GLY A 1 92 ? 7.286 -11.754 7.673 1.00 84.44 92 GLY A N 1
ATOM 697 C CA . GLY A 1 92 ? 7.403 -11.310 6.279 1.00 84.44 92 GLY A CA 1
ATOM 698 C C . GLY A 1 92 ? 6.348 -10.263 5.870 1.00 84.44 92 GLY A C 1
ATOM 699 O O . GLY A 1 92 ? 6.223 -9.247 6.567 1.00 84.44 92 GLY A O 1
ATOM 700 N N . PRO A 1 93 ? 5.609 -10.474 4.761 1.00 85.81 93 PRO A N 1
ATOM 701 C CA . PRO A 1 93 ? 4.564 -9.559 4.282 1.00 85.81 93 PRO A CA 1
ATOM 702 C C . PRO A 1 93 ? 3.413 -9.307 5.268 1.00 85.81 93 PRO A C 1
ATOM 704 O O . PRO A 1 93 ? 2.731 -8.287 5.178 1.00 85.81 93 PRO A O 1
ATOM 707 N N . MET A 1 94 ? 3.224 -10.206 6.239 1.00 91.88 94 MET A N 1
ATOM 708 C CA . MET A 1 94 ? 2.129 -10.170 7.216 1.00 91.88 94 MET A CA 1
ATOM 709 C C . MET A 1 94 ? 2.584 -9.766 8.624 1.00 91.88 94 MET A C 1
ATOM 711 O O . MET A 1 94 ? 1.837 -9.900 9.592 1.00 91.88 94 MET A O 1
ATOM 715 N N . GLY A 1 95 ? 3.808 -9.252 8.774 1.00 89.88 95 GLY A N 1
ATOM 716 C CA . GLY A 1 95 ? 4.301 -8.767 10.063 1.00 89.88 95 GLY A CA 1
ATOM 717 C C . GLY A 1 95 ? 3.402 -7.670 10.650 1.00 89.88 95 GLY A C 1
ATOM 718 O O . GLY A 1 95 ? 3.271 -6.597 10.065 1.00 89.88 95 GLY A O 1
ATOM 719 N N . GLY A 1 96 ? 2.824 -7.927 11.828 1.00 88.50 96 GLY A N 1
ATOM 720 C CA . GLY A 1 96 ? 1.867 -7.034 12.501 1.00 88.50 96 GLY A CA 1
ATOM 721 C C . GLY A 1 96 ? 0.398 -7.457 12.373 1.00 88.50 96 GLY A C 1
ATOM 722 O O . GLY A 1 96 ? -0.449 -6.891 13.064 1.00 88.50 96 GLY A O 1
ATOM 723 N N . PHE A 1 97 ? 0.101 -8.464 11.547 1.00 91.38 97 PHE A N 1
ATOM 724 C CA . PHE A 1 97 ? -1.210 -9.105 11.497 1.00 91.38 97 PHE A CA 1
ATOM 725 C C . PHE A 1 97 ? -1.401 -10.066 12.683 1.00 91.38 97 PHE A C 1
ATOM 727 O O . PHE A 1 97 ? -0.469 -10.763 13.090 1.00 91.38 97 PHE A O 1
ATOM 734 N N . ASN A 1 98 ? -2.606 -10.096 13.249 1.00 89.50 98 ASN A N 1
ATOM 735 C CA . ASN A 1 98 ? -3.002 -10.956 14.368 1.00 89.50 98 ASN A CA 1
ATOM 736 C C . ASN A 1 98 ? -4.531 -11.194 14.332 1.00 89.50 98 ASN A C 1
ATOM 738 O O . ASN A 1 98 ? -5.198 -10.796 13.383 1.00 89.50 98 ASN A O 1
ATOM 742 N N . GLY A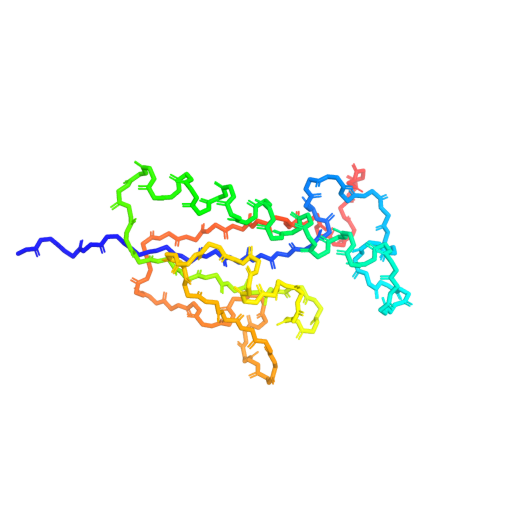 1 99 ? -5.101 -11.832 15.358 1.00 89.44 99 GLY A N 1
ATOM 743 C CA . GLY A 1 99 ? -6.541 -12.130 15.423 1.00 89.44 99 GLY A CA 1
ATOM 744 C C . GLY A 1 99 ? -7.467 -10.939 15.714 1.00 89.44 99 GLY A C 1
ATOM 745 O O . GLY A 1 99 ? -8.643 -11.157 15.983 1.00 89.44 99 GLY A O 1
ATOM 746 N N . GLU A 1 100 ? -6.970 -9.698 15.730 1.00 92.62 100 GLU A N 1
ATOM 747 C CA . GLU A 1 100 ? -7.786 -8.517 16.050 1.00 92.62 100 GLU A CA 1
ATOM 748 C C . GLU A 1 100 ? -8.455 -7.860 14.838 1.00 92.62 100 GL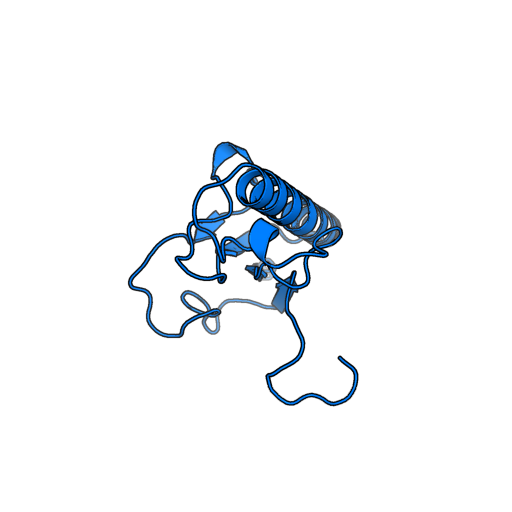U A C 1
ATOM 750 O O . GLU A 1 100 ? -9.323 -7.006 15.046 1.00 92.62 100 GLU A O 1
ATOM 755 N N . TYR A 1 101 ? -8.027 -8.213 13.622 1.00 95.81 101 TYR A N 1
ATOM 756 C CA . TYR A 1 101 ? -8.514 -7.656 12.358 1.00 95.81 101 TYR A CA 1
ATOM 757 C C . TYR A 1 101 ? -9.696 -8.464 11.823 1.00 95.81 101 TYR A C 1
ATOM 759 O O . TYR A 1 101 ? -9.683 -9.693 11.862 1.00 95.81 101 TYR A O 1
ATOM 767 N N . ASP A 1 102 ? -10.680 -7.770 11.265 1.00 96.12 102 ASP A N 1
ATOM 768 C CA . ASP A 1 102 ? -11.879 -8.373 10.681 1.00 96.12 102 ASP A CA 1
ATOM 769 C C . ASP A 1 102 ? -11.676 -8.738 9.203 1.00 96.12 102 ASP A C 1
ATOM 771 O O . ASP A 1 102 ? -12.341 -9.633 8.682 1.00 96.12 102 ASP A O 1
ATOM 775 N N . ALA A 1 103 ? -10.736 -8.073 8.521 1.00 96.06 103 ALA A N 1
ATOM 776 C CA . ALA A 1 103 ? -10.363 -8.385 7.146 1.00 96.06 103 ALA A CA 1
ATOM 777 C C . ALA A 1 103 ? -8.898 -8.049 6.841 1.00 96.06 103 ALA A C 1
ATOM 779 O O . ALA A 1 103 ? -8.265 -7.217 7.502 1.00 96.06 103 ALA A O 1
ATOM 780 N N . VAL A 1 104 ? -8.386 -8.687 5.786 1.00 97.06 104 VAL A N 1
ATOM 781 C CA . VAL A 1 104 ? -7.099 -8.371 5.167 1.00 97.06 104 VAL A CA 1
ATOM 782 C C . VAL A 1 104 ? -7.276 -8.095 3.677 1.00 97.06 104 VAL A C 1
ATOM 784 O O . VAL A 1 104 ? -7.971 -8.841 2.988 1.00 97.06 104 VAL A O 1
ATOM 787 N N . LEU A 1 105 ? -6.628 -7.043 3.182 1.00 98.19 105 LEU A N 1
ATOM 788 C CA . LEU A 1 105 ? -6.488 -6.760 1.757 1.00 98.19 105 LEU A CA 1
ATOM 789 C C . LEU A 1 105 ? -5.027 -6.966 1.352 1.00 98.19 105 LEU A C 1
ATOM 791 O O . LEU A 1 105 ? -4.114 -6.503 2.036 1.00 98.19 105 LEU A O 1
ATOM 795 N N . TYR A 1 106 ? -4.820 -7.636 0.224 1.00 98.12 106 TYR A N 1
ATOM 796 C CA . TYR A 1 106 ? -3.518 -7.789 -0.418 1.00 98.12 106 TYR A CA 1
ATOM 797 C C . TYR A 1 106 ? -3.494 -6.886 -1.650 1.00 98.12 106 TYR A C 1
ATOM 799 O O . TYR A 1 106 ? -4.243 -7.120 -2.596 1.00 98.12 106 TYR A O 1
ATOM 807 N N . VAL A 1 107 ? -2.683 -5.831 -1.615 1.00 98.62 107 VAL A N 1
ATOM 808 C CA . VAL A 1 107 ? -2.631 -4.791 -2.655 1.00 98.62 107 VAL A CA 1
ATOM 809 C C . VAL A 1 107 ? -1.275 -4.845 -3.343 1.00 98.62 107 VAL A C 1
ATOM 811 O O . VAL A 1 107 ? -0.255 -4.939 -2.666 1.00 98.62 107 VAL A O 1
ATOM 814 N N . GLY A 1 108 ? -1.259 -4.811 -4.676 1.00 97.94 108 GLY A N 1
ATOM 815 C CA . GLY A 1 108 ? -0.015 -4.829 -5.452 1.00 97.94 108 GLY A CA 1
ATOM 816 C C . GLY A 1 108 ? 0.720 -6.171 -5.472 1.00 97.94 108 GLY A C 1
ATOM 817 O O . GLY A 1 108 ? 1.905 -6.207 -5.784 1.00 97.94 108 GLY A O 1
ATOM 818 N N . TYR A 1 109 ? 0.043 -7.269 -5.121 1.00 97.62 109 TYR A N 1
ATOM 819 C CA . TYR A 1 109 ? 0.628 -8.613 -5.116 1.00 97.62 109 TYR A CA 1
ATOM 820 C C . TYR A 1 109 ? 0.750 -9.191 -6.525 1.00 97.62 109 TYR A C 1
ATOM 822 O O . TYR A 1 109 ? -0.023 -8.864 -7.423 1.00 97.62 109 TYR A O 1
ATOM 830 N N . HIS A 1 110 ? 1.690 -10.118 -6.682 1.00 95.56 110 HIS A N 1
ATOM 831 C CA . HIS A 1 110 ? 2.006 -10.752 -7.954 1.00 95.56 110 HIS A CA 1
ATOM 832 C C . HIS A 1 110 ? 1.826 -12.278 -7.908 1.00 95.56 110 HIS A C 1
ATOM 834 O O . HIS A 1 110 ? 1.689 -12.897 -6.847 1.00 95.56 110 HIS A O 1
ATOM 840 N N . ALA A 1 111 ? 1.830 -12.908 -9.085 1.00 95.88 111 ALA A N 1
ATOM 841 C CA . ALA A 1 111 ? 1.776 -14.359 -9.193 1.00 95.88 111 ALA A CA 1
ATOM 842 C C . ALA A 1 111 ? 3.006 -15.011 -8.543 1.00 95.88 111 ALA A C 1
ATOM 844 O O . ALA A 1 111 ? 4.123 -14.490 -8.605 1.00 95.88 111 ALA A O 1
ATOM 845 N N . LYS A 1 112 ? 2.824 -16.191 -7.940 1.00 94.75 112 LYS A N 1
ATOM 846 C CA . LYS A 1 112 ? 3.949 -16.936 -7.357 1.00 94.75 112 LYS A CA 1
ATOM 847 C C . LYS A 1 112 ? 4.949 -17.347 -8.443 1.00 94.75 112 LYS A C 1
ATOM 849 O O . LYS A 1 112 ? 4.566 -17.600 -9.589 1.00 94.75 112 LYS A O 1
ATOM 854 N N . ALA A 1 113 ? 6.209 -17.523 -8.052 1.00 91.50 113 ALA A N 1
ATOM 855 C CA . ALA A 1 113 ? 7.243 -18.0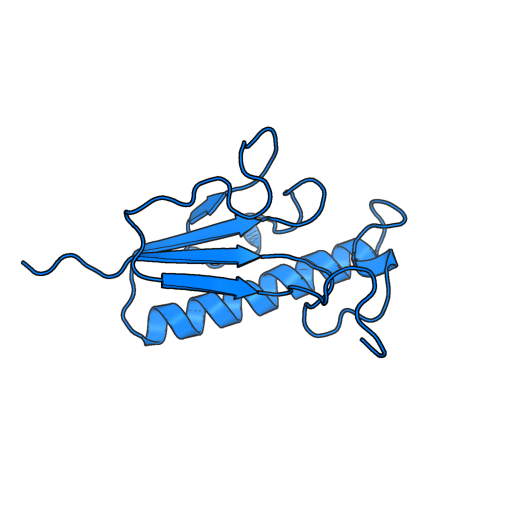52 -8.934 1.00 91.50 113 ALA A CA 1
ATOM 856 C C . ALA A 1 113 ? 6.810 -19.380 -9.586 1.00 91.50 113 ALA A C 1
ATOM 858 O O . ALA A 1 113 ? 6.259 -20.265 -8.924 1.00 91.50 113 ALA A O 1
ATOM 859 N N . GLY A 1 114 ? 7.060 -19.505 -10.892 1.00 94.31 114 GLY A N 1
ATOM 860 C CA . GLY A 1 114 ? 6.701 -20.689 -11.677 1.00 94.31 114 GLY A CA 1
ATOM 861 C C . GLY A 1 114 ? 5.222 -20.787 -12.064 1.00 94.31 114 GLY A C 1
ATOM 862 O O . GLY A 1 114 ? 4.796 -21.849 -12.511 1.00 94.31 114 GLY A O 1
ATOM 863 N N . THR A 1 115 ? 4.428 -19.723 -11.897 1.00 96.19 115 THR A N 1
ATOM 864 C CA . THR A 1 115 ? 3.061 -19.683 -12.439 1.00 96.19 115 THR A CA 1
ATOM 865 C C . THR A 1 115 ? 3.117 -19.592 -13.969 1.00 96.19 115 THR A C 1
ATOM 867 O O . THR A 1 115 ? 3.738 -18.665 -14.484 1.00 96.19 115 THR A O 1
ATOM 870 N N . PRO A 1 116 ? 2.508 -20.529 -14.719 1.00 94.12 116 PRO A N 1
ATOM 871 C CA . PRO A 1 116 ? 2.535 -20.482 -16.179 1.00 94.12 116 PRO A CA 1
ATOM 872 C C . PRO A 1 116 ? 1.761 -19.278 -16.734 1.00 94.12 116 PRO A C 1
ATOM 874 O O . PRO A 1 116 ? 0.611 -19.073 -16.350 1.00 94.12 116 PRO A O 1
ATOM 877 N N . ASN A 1 117 ? 2.359 -18.556 -17.690 1.00 89.19 117 ASN A N 1
ATOM 878 C CA . ASN A 1 117 ? 1.752 -17.425 -18.415 1.00 89.19 117 ASN A CA 1
ATOM 879 C C . ASN A 1 117 ? 1.255 -16.272 -17.520 1.00 89.19 117 ASN A C 1
ATOM 881 O O . ASN A 1 117 ? 0.247 -15.645 -17.848 1.00 89.19 117 ASN A O 1
ATOM 885 N N . ALA A 1 118 ? 1.929 -16.032 -16.395 1.00 82.06 118 ALA A N 1
ATOM 886 C CA . ALA A 1 118 ? 1.666 -14.907 -15.504 1.00 82.06 118 ALA A CA 1
ATOM 887 C C . ALA A 1 118 ? 2.741 -13.826 -15.633 1.00 82.06 118 ALA A C 1
ATOM 889 O O . ALA A 1 118 ? 3.896 -14.194 -15.952 1.00 82.06 118 ALA A O 1
#

Secondary structure (DSSP, 8-state):
-PPPPEEEEEE-STTSTT--SGGGGTTTSS-HHHHHHHHHHHHHHHHHHHHHHHTT--EEEEEE-STTS--S-GGGS-TTEEEE-SS--TTGGGTT--TT-SEEEEES--PPTT-TT-

Sequence (118 aa):
MTKGLKVFISADMEGISGIVDWEQTGSSGLNSEYQQGRRLTANDVNAAIEGVLEAGVKEIVVRDAHARKNNIKPEDLNKEATLLRGTPKPYGPMGGFNGEYDAVLYVGYHAKAGTPNA

Foldseek 3Di:
DDDAAAEEEQFEQQQFPPRDDCVCLQPVHDDPSVLVSLLSSQVQVQVVVVVCVVVVGQHYEYFQQYDQQCSHDPVSHDPSYHYDGGDDFPPGSQRPDDPPHPYYHYHSDDDDPPDPPD

pLDDT: mean 93.71, std 7.98, range [52.47, 98.88]